Protein AF-A0A180F9V6-F1 (afdb_monomer_lite)

Foldseek 3Di:
DPPDPPDPVVLVVLVVLLVVLVVVLVVLVVQLVVDDPPDPSNVVSVVVNVVSVVSNVVSVVVNCVSCVVVVVVVVVPDDPPD

Secondary structure (DSSP, 8-state):
-----PPPHHHHHHHHHHHHHHHHHHHHHHHHHHSPTTSHHHHHHHHHHHHHHHHHHHHHHHHHHHHHHHHHHHHT------

Sequence (82 aa):
MKASKGKSPKRSVVSITLFITFILLPLTGKMIQLVERGSDWEHVWVATHMLIGFVFTGFGIFHIIYNWSALKHYMKGKPKSE

Structure (mmCIF, N/CA/C/O backbone):
data_AF-A0A180F9V6-F1
#
_entry.id   AF-A0A180F9V6-F1
#
loop_
_atom_site.group_PDB
_atom_site.id
_atom_site.type_symbol
_atom_site.label_atom_id
_atom_site.label_alt_id
_atom_site.label_comp_id
_atom_site.label_asym_id
_atom_site.label_entity_id
_atom_site.label_seq_id
_atom_site.pdbx_PDB_ins_code
_atom_site.Cartn_x
_atom_site.Cartn_y
_atom_site.Cartn_z
_atom_site.occupancy
_atom_site.B_iso_or_equiv
_atom_site.auth_seq_id
_atom_site.auth_comp_id
_atom_site.auth_asym_id
_atom_site.auth_atom_id
_atom_site.pdbx_PDB_model_num
ATOM 1 N N . MET A 1 1 ? -34.205 3.950 27.253 1.00 37.34 1 MET A N 1
ATOM 2 C CA . MET A 1 1 ? -33.679 3.446 25.962 1.00 37.34 1 MET A CA 1
ATOM 3 C C . MET A 1 1 ? -32.155 3.491 25.988 1.00 37.34 1 MET A C 1
ATOM 5 O O . MET A 1 1 ? -31.598 4.573 26.105 1.00 37.34 1 MET A O 1
ATOM 9 N N . LYS A 1 2 ? -31.464 2.341 25.945 1.00 36.28 2 LYS A N 1
ATOM 10 C CA . LYS A 1 2 ? -29.998 2.301 25.784 1.00 36.28 2 LYS A CA 1
ATOM 11 C C . LYS A 1 2 ? -29.679 2.699 24.343 1.00 36.28 2 LYS A C 1
ATOM 13 O O . LYS A 1 2 ? -30.006 1.952 23.427 1.00 36.28 2 LYS A O 1
ATOM 18 N N . ALA A 1 3 ? -29.076 3.868 24.143 1.00 42.97 3 ALA A N 1
ATOM 19 C CA . ALA A 1 3 ? -28.581 4.268 22.835 1.00 42.97 3 ALA A CA 1
ATOM 20 C C . ALA A 1 3 ? -27.559 3.227 22.350 1.00 42.97 3 ALA A C 1
ATOM 22 O O . ALA A 1 3 ? -26.538 2.989 23.000 1.00 42.97 3 ALA A O 1
ATOM 23 N N . SER A 1 4 ? -27.862 2.585 21.224 1.00 47.06 4 SER A N 1
ATOM 24 C CA . SER A 1 4 ? -26.899 1.803 20.454 1.00 47.06 4 SER A CA 1
ATOM 25 C C . SER A 1 4 ? -25.691 2.701 20.169 1.00 47.06 4 SER A C 1
ATOM 27 O O . SER A 1 4 ? -25.810 3.699 19.458 1.00 47.06 4 SER A O 1
ATOM 29 N N . LYS A 1 5 ? -24.530 2.399 20.765 1.00 49.72 5 LYS A N 1
ATOM 30 C CA . LYS A 1 5 ? -23.262 3.055 20.416 1.00 49.72 5 LYS A CA 1
ATOM 31 C C . LYS A 1 5 ? -22.888 2.607 19.002 1.00 49.72 5 LYS A C 1
ATOM 33 O O . LYS A 1 5 ? -22.157 1.631 18.834 1.00 49.72 5 LYS A O 1
ATOM 38 N N . GLY A 1 6 ? -23.409 3.302 17.992 1.00 56.66 6 GLY A N 1
ATOM 39 C CA . GLY A 1 6 ? -22.987 3.133 16.606 1.00 56.66 6 GLY A CA 1
ATOM 40 C C . GLY A 1 6 ? -21.463 3.233 16.509 1.00 56.66 6 GLY A C 1
ATOM 41 O O . GLY A 1 6 ? -20.845 4.091 17.147 1.00 56.66 6 GLY A O 1
ATOM 42 N N . LYS A 1 7 ? -20.836 2.318 15.760 1.00 58.12 7 LYS A N 1
ATOM 43 C CA . LYS A 1 7 ? -19.388 2.350 15.505 1.00 58.12 7 LYS A CA 1
ATOM 44 C C . LYS A 1 7 ? -19.030 3.729 14.948 1.00 58.12 7 LYS A C 1
ATOM 46 O O . LYS A 1 7 ? -19.705 4.214 14.044 1.00 58.12 7 LYS A O 1
ATOM 51 N N . SER A 1 8 ? -17.993 4.373 15.488 1.00 68.88 8 SER A N 1
ATOM 52 C CA . SER A 1 8 ? -17.634 5.712 15.025 1.00 68.88 8 SER A CA 1
ATOM 53 C C . SER A 1 8 ? -17.246 5.660 13.540 1.00 68.88 8 SER A C 1
ATOM 55 O O . SER A 1 8 ? -16.456 4.793 13.154 1.00 68.88 8 SER A O 1
ATOM 57 N N . PRO A 1 9 ? -17.746 6.582 12.699 1.00 77.44 9 PRO A N 1
ATOM 58 C CA . PRO A 1 9 ? -17.469 6.570 11.260 1.00 77.44 9 PRO A CA 1
ATOM 59 C C . PRO A 1 9 ? -15.961 6.606 10.967 1.00 77.44 9 PRO A C 1
ATOM 61 O O . PRO A 1 9 ? -15.492 5.959 10.037 1.00 77.44 9 PRO A O 1
ATOM 64 N N . LYS A 1 10 ? -15.176 7.245 11.848 1.00 80.50 10 LYS A N 1
ATOM 65 C CA . LYS A 1 10 ? -13.705 7.280 11.806 1.00 80.50 10 LYS A CA 1
ATOM 66 C C . LYS A 1 10 ? -13.065 5.882 11.825 1.00 80.50 10 LYS A C 1
ATOM 68 O O . LYS A 1 10 ? -12.122 5.636 11.082 1.00 80.50 10 LYS A O 1
ATOM 73 N N . ARG A 1 11 ? -13.578 4.951 12.640 1.00 85.00 11 ARG A N 1
ATOM 74 C CA . ARG A 1 11 ? -13.058 3.570 12.726 1.00 85.00 11 ARG A CA 1
ATOM 75 C C . ARG A 1 11 ? -13.348 2.770 11.462 1.00 85.00 11 ARG A C 1
ATOM 77 O O . ARG A 1 11 ? -12.491 2.009 11.013 1.00 85.00 11 ARG A O 1
ATOM 84 N N . SER A 1 12 ? -14.541 2.952 10.898 1.00 87.94 12 SER A N 1
ATOM 85 C CA . SER A 1 12 ? -14.944 2.295 9.654 1.00 87.94 12 SER A CA 1
ATOM 86 C C . SER A 1 12 ? -14.100 2.785 8.482 1.00 87.94 12 SER A C 1
ATOM 88 O O . SER A 1 12 ? -13.550 1.956 7.767 1.00 87.94 12 SER A O 1
ATOM 90 N N . VAL A 1 13 ? -13.908 4.103 8.347 1.00 91.81 13 VAL A N 1
ATOM 91 C CA . VAL A 1 13 ? -13.057 4.690 7.298 1.00 91.81 13 VAL A CA 1
ATOM 92 C C . VAL A 1 13 ? -11.634 4.142 7.379 1.00 91.81 13 VAL A C 1
ATOM 94 O O . VAL A 1 13 ? -11.140 3.625 6.387 1.00 91.81 13 VAL A O 1
ATOM 97 N N . VAL A 1 14 ? -11.005 4.152 8.562 1.00 93.00 14 VAL A N 1
ATOM 98 C CA . VAL A 1 14 ? -9.641 3.614 8.721 1.00 93.00 14 VAL A CA 1
ATOM 99 C C . VAL A 1 14 ? -9.548 2.141 8.314 1.00 93.00 14 VAL A C 1
ATOM 101 O O . VAL A 1 14 ? -8.593 1.743 7.652 1.00 93.00 14 VAL A O 1
ATOM 104 N N . SER A 1 15 ? -10.543 1.333 8.679 1.00 92.88 15 SER A N 1
ATOM 105 C CA . SER A 1 15 ? -10.546 -0.101 8.366 1.00 92.88 15 SER A CA 1
ATOM 106 C C . SER A 1 15 ? -10.775 -0.370 6.874 1.00 92.88 15 SER A C 1
ATOM 108 O O . SER A 1 15 ? -10.134 -1.252 6.312 1.00 92.88 15 SER A O 1
ATOM 110 N N . ILE A 1 16 ? -11.644 0.408 6.220 1.00 94.94 16 ILE A N 1
ATOM 111 C CA . ILE A 1 16 ? -11.886 0.315 4.773 1.00 94.94 16 ILE A CA 1
ATOM 112 C C . ILE A 1 16 ? -10.641 0.758 3.999 1.00 94.94 16 ILE A C 1
ATOM 114 O O . ILE A 1 16 ? -10.214 0.051 3.090 1.00 94.94 16 ILE A O 1
ATOM 118 N N . THR A 1 17 ? -10.018 1.876 4.389 1.00 95.44 17 THR A N 1
ATOM 119 C CA . THR A 1 17 ? -8.768 2.345 3.777 1.00 95.44 17 THR A CA 1
ATOM 120 C C . THR A 1 17 ? -7.682 1.280 3.872 1.00 95.44 17 THR A C 1
ATOM 122 O O . THR A 1 17 ? -7.036 0.991 2.866 1.00 95.44 17 THR A O 1
ATOM 125 N N . LEU A 1 18 ? -7.512 0.651 5.041 1.00 96.81 18 LEU A N 1
ATOM 126 C CA . LEU A 1 18 ? -6.570 -0.457 5.210 1.00 96.81 18 LEU A CA 1
ATOM 127 C C . LEU A 1 18 ? -6.882 -1.645 4.310 1.00 96.81 18 LEU A C 1
ATOM 129 O O . LEU A 1 18 ? -5.970 -2.189 3.702 1.00 96.81 18 LEU A O 1
ATOM 133 N N . PHE A 1 19 ? -8.148 -2.038 4.196 1.00 97.19 19 PHE A N 1
ATOM 134 C CA . PHE A 1 19 ? -8.535 -3.151 3.334 1.00 97.19 19 PHE A CA 1
ATOM 135 C C . PHE A 1 19 ? -8.220 -2.875 1.857 1.00 97.19 19 PHE A C 1
ATOM 137 O O . PHE A 1 19 ? -7.644 -3.721 1.177 1.00 97.19 19 PHE A O 1
ATOM 144 N N . ILE A 1 20 ? -8.531 -1.672 1.370 1.00 97.25 20 ILE A N 1
ATOM 145 C CA . ILE A 1 20 ? -8.237 -1.272 -0.012 1.00 97.25 20 ILE A CA 1
ATOM 146 C C . ILE A 1 20 ? -6.723 -1.250 -0.247 1.00 97.25 20 ILE A C 1
ATOM 148 O O . ILE A 1 20 ? -6.227 -1.859 -1.192 1.00 97.25 20 ILE A O 1
ATOM 152 N N . THR A 1 21 ? -5.973 -0.578 0.627 1.00 97.62 21 THR A N 1
ATOM 153 C CA . THR A 1 21 ? -4.514 -0.458 0.485 1.00 97.62 21 THR A CA 1
ATOM 154 C C . THR A 1 21 ? -3.796 -1.802 0.646 1.00 97.62 21 THR A C 1
ATOM 156 O O . THR A 1 21 ? -2.824 -2.050 -0.065 1.00 97.62 21 THR A O 1
ATOM 159 N N . PHE A 1 22 ? -4.322 -2.718 1.466 1.00 97.38 22 PHE A N 1
ATOM 160 C CA . PHE A 1 22 ? -3.846 -4.101 1.566 1.00 97.38 22 PHE A CA 1
ATOM 161 C C . PHE A 1 22 ? -3.945 -4.861 0.240 1.00 97.38 22 PHE A C 1
ATOM 163 O O . PHE A 1 22 ? -3.048 -5.632 -0.078 1.00 97.38 22 PHE A O 1
ATOM 170 N N 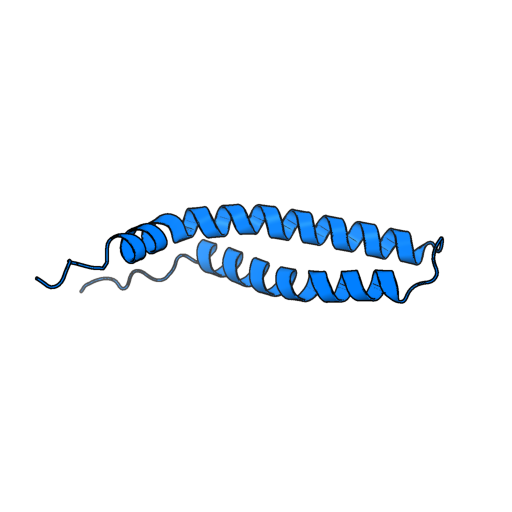. ILE A 1 23 ? -5.008 -4.641 -0.540 1.00 98.12 23 ILE A N 1
ATOM 171 C CA . ILE A 1 23 ? -5.185 -5.263 -1.862 1.00 98.12 23 ILE A CA 1
ATOM 172 C C . ILE A 1 23 ? -4.306 -4.575 -2.915 1.00 98.12 23 ILE A C 1
ATOM 174 O O . ILE A 1 23 ? -3.720 -5.240 -3.767 1.00 98.12 23 ILE A O 1
ATOM 178 N N . LEU A 1 24 ? -4.179 -3.248 -2.865 1.00 97.62 24 LEU A N 1
ATOM 179 C CA . LEU A 1 24 ? -3.395 -2.496 -3.850 1.00 97.62 24 LEU A CA 1
ATOM 180 C C . LEU A 1 24 ? -1.882 -2.731 -3.735 1.00 97.62 24 LEU A C 1
ATOM 182 O O . LEU A 1 24 ? -1.183 -2.685 -4.748 1.00 97.62 24 LEU A O 1
ATOM 186 N N . LEU A 1 25 ? -1.363 -3.004 -2.537 1.00 98.25 25 LEU A N 1
ATOM 187 C CA . LEU A 1 25 ? 0.056 -3.306 -2.325 1.00 98.25 25 LEU A CA 1
ATOM 188 C C . LEU A 1 25 ? 0.561 -4.496 -3.163 1.00 98.25 25 LEU A C 1
ATOM 190 O O . LEU A 1 25 ? 1.486 -4.300 -3.950 1.00 98.25 25 LEU A O 1
ATOM 194 N N . PRO A 1 26 ? -0.014 -5.710 -3.080 1.00 98.25 26 PRO A N 1
ATOM 195 C CA . PRO A 1 26 ? 0.432 -6.830 -3.899 1.00 98.25 26 PRO A CA 1
ATOM 196 C C . PRO A 1 26 ? 0.184 -6.599 -5.393 1.00 98.25 26 PRO A C 1
ATOM 198 O O . PRO A 1 26 ? 1.003 -7.031 -6.198 1.00 98.25 26 PRO A O 1
ATOM 201 N N . LEU A 1 27 ? -0.885 -5.889 -5.779 1.00 98.06 27 LEU A N 1
ATOM 202 C CA . LEU A 1 27 ? -1.136 -5.555 -7.186 1.00 98.06 27 LEU A CA 1
ATOM 203 C C . LEU A 1 27 ? -0.031 -4.663 -7.758 1.00 98.06 27 LEU A C 1
ATOM 205 O O . LEU A 1 27 ? 0.561 -4.987 -8.783 1.00 98.06 27 LEU A O 1
ATOM 209 N N . THR A 1 28 ? 0.300 -3.575 -7.067 1.00 97.69 28 THR A N 1
ATOM 210 C CA . THR A 1 28 ? 1.381 -2.671 -7.487 1.00 97.69 28 THR A CA 1
ATOM 211 C C . THR A 1 28 ? 2.750 -3.345 -7.404 1.00 97.69 28 THR A C 1
ATOM 213 O O . THR A 1 28 ? 3.552 -3.192 -8.318 1.00 97.69 28 THR A O 1
ATOM 216 N N . GLY A 1 29 ? 2.989 -4.184 -6.392 1.00 97.69 29 GLY A N 1
ATOM 217 C CA . GLY A 1 29 ? 4.198 -5.008 -6.298 1.00 97.69 29 GLY A CA 1
ATOM 218 C C . GLY A 1 29 ? 4.342 -5.990 -7.465 1.00 97.69 29 GLY A C 1
ATOM 219 O O . GLY A 1 29 ? 5.444 -6.200 -7.967 1.00 97.69 29 GLY A O 1
ATOM 220 N N . LYS A 1 30 ? 3.230 -6.556 -7.949 1.00 97.94 30 LYS A N 1
ATOM 221 C CA . LYS A 1 30 ? 3.219 -7.386 -9.158 1.00 97.94 30 LYS A CA 1
ATOM 222 C C . LYS A 1 30 ? 3.471 -6.580 -10.423 1.00 97.94 30 LYS A C 1
ATOM 224 O O . LYS A 1 30 ? 4.230 -7.048 -11.261 1.00 97.94 30 LYS A O 1
ATOM 229 N N . MET A 1 31 ? 2.917 -5.375 -10.543 1.00 97.12 31 MET A N 1
ATOM 230 C CA . MET A 1 31 ? 3.202 -4.503 -11.687 1.00 97.12 31 MET A CA 1
ATOM 231 C C . MET A 1 31 ? 4.691 -4.167 -11.794 1.00 97.12 31 MET A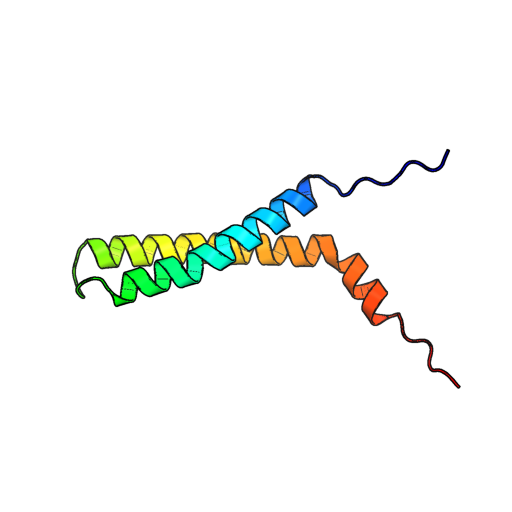 C 1
ATOM 233 O O . MET A 1 31 ? 5.237 -4.257 -12.887 1.00 97.12 31 MET A O 1
ATOM 237 N N . ILE A 1 32 ? 5.371 -3.897 -10.672 1.00 97.06 32 ILE A N 1
ATOM 238 C CA . ILE A 1 32 ? 6.831 -3.679 -10.646 1.00 97.06 32 ILE A CA 1
ATOM 239 C C . ILE A 1 32 ? 7.590 -4.888 -11.218 1.00 97.06 32 ILE A C 1
ATOM 241 O O . ILE A 1 32 ? 8.580 -4.715 -11.915 1.00 97.06 32 ILE A O 1
ATOM 245 N N . GLN A 1 33 ? 7.123 -6.115 -10.963 1.00 95.50 33 GLN A N 1
ATOM 246 C CA . GLN A 1 33 ? 7.757 -7.335 -11.487 1.00 95.50 33 GLN A CA 1
ATOM 247 C C . GLN A 1 33 ? 7.502 -7.570 -12.983 1.00 95.50 33 GLN A C 1
ATOM 249 O O . GLN A 1 33 ? 8.240 -8.333 -13.601 1.00 95.50 33 GLN A O 1
ATOM 254 N N . LEU A 1 34 ? 6.437 -6.991 -13.543 1.00 96.75 34 LEU A N 1
ATOM 255 C CA . LEU A 1 34 ? 6.024 -7.210 -14.933 1.00 96.75 34 LEU A CA 1
ATOM 256 C C . LEU A 1 34 ? 6.589 -6.168 -15.899 1.00 96.75 34 LEU A C 1
ATOM 258 O O . LEU A 1 34 ? 6.668 -6.438 -17.095 1.00 96.75 34 LEU A O 1
ATOM 262 N N . VAL A 1 35 ? 6.940 -4.980 -15.406 1.00 96.38 35 VAL A N 1
ATOM 263 C CA . VAL A 1 35 ? 7.525 -3.924 -16.237 1.00 96.38 35 VAL A CA 1
ATOM 264 C C . VAL A 1 35 ? 9.011 -4.157 -16.480 1.00 96.38 35 VAL A C 1
ATOM 266 O O . VAL A 1 35 ? 9.711 -4.771 -15.677 1.00 96.38 35 VAL A O 1
ATOM 269 N N . GLU A 1 36 ? 9.496 -3.651 -17.612 1.00 94.44 36 GLU A N 1
ATOM 270 C CA . GLU A 1 36 ? 10.908 -3.728 -17.964 1.00 94.44 36 GLU A CA 1
ATOM 271 C C . GLU A 1 36 ? 11.757 -2.908 -16.989 1.00 94.44 36 GLU A C 1
ATOM 273 O O . GLU A 1 36 ? 11.427 -1.765 -16.648 1.00 94.44 36 GLU A O 1
ATOM 278 N N . ARG A 1 37 ? 12.870 -3.502 -16.553 1.00 92.88 37 ARG A N 1
ATOM 279 C CA . ARG A 1 37 ? 13.765 -2.884 -15.581 1.00 92.88 37 ARG A CA 1
ATOM 280 C C . ARG A 1 37 ? 14.523 -1.715 -16.204 1.00 92.88 37 ARG A C 1
ATOM 282 O O . ARG A 1 37 ? 15.132 -1.862 -17.258 1.00 92.88 37 ARG A O 1
ATOM 289 N N . GLY A 1 38 ? 14.515 -0.572 -15.532 1.00 91.31 38 GLY A N 1
ATOM 290 C CA . GLY A 1 38 ? 15.061 0.698 -16.000 1.00 91.31 38 GLY A CA 1
ATOM 291 C C . GLY A 1 38 ? 14.070 1.552 -16.791 1.00 91.31 38 GLY A C 1
ATOM 292 O O . GLY A 1 38 ? 14.421 2.670 -17.158 1.00 91.31 38 GLY A O 1
ATOM 293 N N . SER A 1 39 ? 12.847 1.072 -17.040 1.00 94.69 39 SER A N 1
ATOM 294 C CA . SER A 1 39 ? 11.823 1.866 -17.726 1.00 94.69 39 SER A CA 1
ATOM 295 C C . SER A 1 39 ? 11.245 2.969 -16.830 1.00 94.69 39 SER A C 1
ATOM 297 O O . SER A 1 39 ? 11.218 2.864 -15.599 1.00 94.69 39 SER A O 1
ATOM 299 N N . ASP A 1 40 ? 10.699 4.021 -17.444 1.00 94.81 40 ASP A N 1
ATOM 300 C CA . ASP A 1 40 ? 9.970 5.073 -16.718 1.00 94.81 40 ASP A CA 1
ATOM 301 C C . ASP A 1 40 ? 8.779 4.497 -15.931 1.00 94.81 40 ASP A C 1
ATOM 303 O O . ASP A 1 40 ? 8.459 4.945 -14.828 1.00 94.81 40 ASP A O 1
ATOM 307 N N . TRP A 1 41 ? 8.158 3.437 -16.456 1.00 94.56 41 TRP A N 1
ATOM 308 C CA . TRP A 1 41 ? 7.046 2.748 -15.809 1.00 94.56 41 TRP A CA 1
ATOM 309 C C . TRP A 1 41 ? 7.451 2.038 -14.515 1.00 94.56 41 TRP A C 1
ATOM 311 O O . TRP A 1 41 ? 6.652 2.021 -13.577 1.00 94.56 41 TRP A O 1
ATOM 321 N N . GLU A 1 42 ? 8.672 1.500 -14.415 1.00 96.12 42 GLU A N 1
ATOM 322 C CA . GLU A 1 42 ? 9.183 0.941 -13.154 1.00 96.12 42 GLU A CA 1
ATOM 323 C C . GLU A 1 42 ? 9.204 2.009 -12.059 1.00 96.12 42 GLU A C 1
ATOM 325 O O . GLU A 1 42 ? 8.663 1.789 -10.975 1.00 96.12 42 GLU A O 1
ATOM 330 N N . HIS A 1 43 ? 9.736 3.196 -12.357 1.00 95.25 43 HIS A N 1
ATOM 331 C CA . HIS A 1 43 ? 9.818 4.298 -11.398 1.00 95.25 43 HIS A CA 1
ATOM 332 C C . HIS A 1 43 ? 8.431 4.745 -10.920 1.00 95.25 43 HIS A C 1
ATOM 334 O O . HIS A 1 43 ? 8.226 4.955 -9.722 1.00 95.25 43 HIS A O 1
ATOM 340 N N . VAL A 1 44 ? 7.457 4.827 -11.833 1.00 96.56 44 VAL A N 1
ATOM 341 C CA . VAL A 1 44 ? 6.064 5.170 -11.501 1.00 96.56 44 VAL A CA 1
ATOM 342 C C . VAL A 1 44 ? 5.431 4.114 -10.593 1.00 96.56 44 VAL A C 1
ATOM 344 O O . VAL A 1 44 ? 4.798 4.463 -9.589 1.00 96.56 44 VAL A O 1
ATOM 347 N N . TRP A 1 45 ? 5.601 2.826 -10.903 1.00 97.69 45 TRP A N 1
ATOM 348 C CA . TRP A 1 45 ? 5.030 1.749 -10.093 1.00 97.69 45 TRP A CA 1
ATOM 349 C C . TRP A 1 45 ? 5.698 1.630 -8.727 1.00 97.69 45 TRP A C 1
ATOM 351 O O . TRP A 1 45 ? 4.993 1.460 -7.731 1.00 97.69 45 TRP A O 1
ATOM 361 N N . VAL A 1 46 ? 7.019 1.791 -8.655 1.00 97.62 46 VAL A N 1
ATOM 362 C CA . VAL A 1 46 ? 7.770 1.823 -7.393 1.00 97.62 46 VAL A CA 1
ATOM 363 C C . VAL A 1 46 ? 7.320 3.000 -6.530 1.00 97.62 46 VAL A C 1
ATOM 365 O O . VAL A 1 46 ? 6.970 2.796 -5.367 1.00 97.62 46 VAL A O 1
ATOM 368 N N . ALA A 1 47 ? 7.250 4.214 -7.085 1.00 97.81 47 ALA A N 1
ATOM 369 C CA . ALA A 1 47 ? 6.792 5.393 -6.349 1.00 97.81 47 ALA A CA 1
ATOM 370 C C . ALA A 1 47 ? 5.357 5.216 -5.827 1.00 97.81 47 ALA A C 1
ATOM 372 O O . ALA A 1 47 ? 5.068 5.505 -4.663 1.00 97.81 47 ALA A O 1
ATOM 373 N N . THR A 1 48 ? 4.471 4.669 -6.664 1.00 97.88 48 THR A N 1
ATOM 374 C CA . THR A 1 48 ? 3.081 4.373 -6.296 1.00 97.88 48 THR A CA 1
ATOM 375 C C . THR A 1 48 ? 3.006 3.328 -5.181 1.00 97.88 48 THR A C 1
ATOM 377 O O . THR A 1 48 ? 2.302 3.534 -4.193 1.00 97.88 48 THR A O 1
ATOM 380 N N . HIS A 1 49 ? 3.757 2.230 -5.290 1.00 98.31 49 HIS A N 1
ATOM 381 C CA . HIS A 1 49 ? 3.800 1.177 -4.275 1.00 98.31 49 HIS A CA 1
ATOM 382 C C . HIS A 1 49 ? 4.302 1.712 -2.929 1.00 98.31 49 HIS A C 1
ATOM 384 O O . HIS A 1 49 ? 3.692 1.453 -1.890 1.00 98.31 49 HIS A O 1
ATOM 390 N N . MET A 1 50 ? 5.364 2.522 -2.950 1.00 98.25 50 MET A N 1
ATOM 391 C CA . MET A 1 50 ? 5.919 3.159 -1.755 1.00 98.25 50 MET A CA 1
ATOM 392 C C . MET A 1 50 ? 4.916 4.112 -1.098 1.00 98.25 50 MET A C 1
ATOM 394 O O . MET A 1 50 ? 4.737 4.066 0.121 1.00 98.25 50 MET A O 1
ATOM 398 N N . LEU A 1 51 ? 4.210 4.932 -1.884 1.00 98.25 51 LEU A N 1
ATOM 399 C CA . LEU A 1 51 ? 3.191 5.844 -1.360 1.00 98.25 51 LEU A CA 1
ATOM 400 C C . LEU A 1 51 ? 2.018 5.082 -0.728 1.00 98.25 51 LEU A C 1
ATOM 402 O O . LEU A 1 51 ? 1.590 5.413 0.380 1.00 98.25 51 LEU A O 1
ATOM 406 N N . ILE A 1 52 ? 1.525 4.031 -1.390 1.00 98.12 52 ILE A N 1
ATOM 407 C CA . ILE A 1 52 ? 0.461 3.174 -0.847 1.00 98.12 52 ILE A CA 1
ATOM 408 C C . ILE A 1 52 ? 0.936 2.490 0.439 1.00 98.12 52 ILE A C 1
ATOM 410 O O . ILE A 1 52 ? 0.182 2.448 1.411 1.00 98.12 52 ILE A O 1
ATOM 414 N N . GLY A 1 53 ? 2.180 2.008 0.486 1.00 98.19 53 GLY A N 1
ATOM 415 C CA . GLY A 1 53 ? 2.776 1.408 1.683 1.00 98.19 53 GLY A CA 1
ATOM 416 C C . GLY A 1 53 ? 2.886 2.387 2.850 1.00 98.19 53 GLY A C 1
ATOM 417 O O . GLY A 1 53 ? 2.581 2.030 3.992 1.00 98.19 53 GLY A O 1
ATOM 418 N N . PHE A 1 54 ? 3.239 3.642 2.573 1.00 98.25 54 PHE A N 1
ATOM 419 C CA . PHE A 1 54 ? 3.272 4.700 3.580 1.00 98.25 54 PHE A CA 1
ATOM 420 C C . PHE A 1 54 ? 1.875 4.983 4.151 1.00 98.25 54 PHE A C 1
ATOM 422 O O . PHE A 1 54 ? 1.692 5.001 5.372 1.00 98.25 54 PHE A O 1
ATOM 429 N N . VAL A 1 55 ? 0.866 5.118 3.281 1.00 97.19 55 VAL A N 1
ATOM 430 C CA . VAL A 1 55 ? -0.536 5.294 3.694 1.00 97.19 55 VAL A CA 1
ATOM 431 C C . VAL A 1 55 ? -1.023 4.085 4.497 1.00 97.19 55 VAL A C 1
ATOM 433 O O . VAL A 1 55 ? -1.579 4.262 5.582 1.00 97.19 55 VAL A O 1
ATOM 436 N N . PHE A 1 56 ? -0.772 2.863 4.022 1.00 97.88 56 PHE A N 1
ATOM 437 C CA . PHE A 1 56 ? -1.134 1.627 4.721 1.00 97.88 56 PHE A CA 1
ATOM 438 C C . PHE A 1 56 ? -0.531 1.590 6.129 1.00 97.88 56 PHE A C 1
ATOM 440 O O . PHE A 1 56 ? -1.239 1.332 7.101 1.00 97.88 56 PHE A O 1
ATOM 447 N N . THR A 1 57 ? 0.752 1.927 6.260 1.00 98.00 57 THR A N 1
ATOM 448 C CA . THR A 1 57 ? 1.452 1.942 7.551 1.00 98.00 57 THR A CA 1
ATOM 449 C C . THR A 1 57 ? 0.842 2.967 8.508 1.00 98.00 57 THR A C 1
ATOM 451 O O . THR A 1 57 ? 0.515 2.628 9.648 1.00 98.00 57 THR A O 1
ATOM 454 N N . GLY A 1 58 ? 0.614 4.202 8.049 1.00 96.62 58 GLY A N 1
ATOM 455 C CA . GLY A 1 58 ? 0.016 5.258 8.872 1.00 96.62 58 GLY A CA 1
ATOM 456 C C . GLY A 1 58 ? -1.395 4.905 9.354 1.00 96.62 58 GLY A C 1
ATOM 457 O O . GLY A 1 58 ? -1.702 5.001 10.546 1.00 96.62 58 GLY A O 1
ATOM 458 N N . PHE A 1 59 ? -2.249 4.419 8.450 1.00 96.19 59 PHE A N 1
ATOM 459 C CA . PHE A 1 59 ? -3.590 3.951 8.809 1.00 96.19 59 PHE A CA 1
ATOM 460 C C . PHE A 1 59 ? -3.556 2.691 9.687 1.00 96.19 59 PHE A C 1
ATOM 462 O O . PHE A 1 59 ? -4.427 2.532 10.543 1.00 96.19 59 PHE A O 1
ATOM 469 N N . GLY A 1 60 ? -2.539 1.839 9.545 1.00 96.56 60 GLY A N 1
ATOM 470 C CA . GLY A 1 60 ? -2.301 0.659 10.380 1.00 96.56 60 GLY A CA 1
ATOM 471 C C . GLY A 1 60 ? -2.095 1.028 11.844 1.00 96.56 60 GLY A C 1
ATOM 472 O O . GLY A 1 60 ? -2.747 0.469 12.730 1.00 96.56 60 GLY A O 1
ATOM 473 N N . ILE A 1 61 ? -1.273 2.047 12.097 1.00 95.56 61 ILE A N 1
ATOM 474 C CA . ILE A 1 61 ? -1.061 2.591 13.443 1.00 95.56 61 ILE A CA 1
ATOM 475 C C . ILE A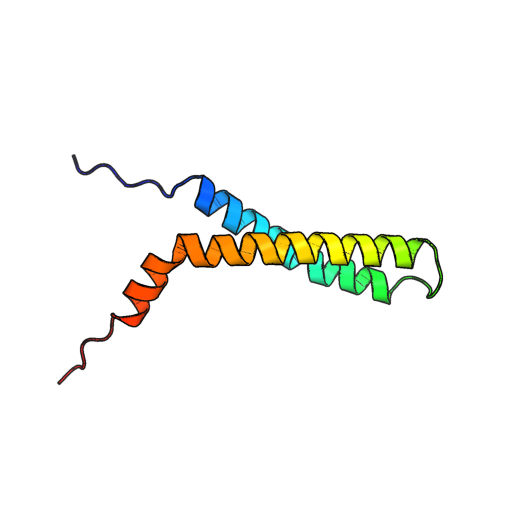 1 61 ? -2.386 3.107 14.021 1.00 95.56 61 ILE A C 1
ATOM 477 O O . ILE A 1 61 ? -2.773 2.720 15.128 1.00 95.56 61 ILE A O 1
ATOM 481 N N . PHE A 1 62 ? -3.134 3.920 13.266 1.00 92.94 62 PHE A N 1
ATOM 482 C CA . PHE A 1 62 ? -4.438 4.420 13.723 1.00 92.94 62 PHE A CA 1
ATOM 483 C C . PHE A 1 62 ? -5.448 3.299 13.973 1.00 92.94 62 PHE A C 1
ATOM 485 O O . PHE A 1 62 ? -6.214 3.364 14.937 1.00 92.94 62 PHE A O 1
ATOM 492 N N . HIS A 1 63 ? -5.438 2.249 13.154 1.00 92.94 63 HIS A N 1
ATOM 493 C CA . HIS A 1 63 ? -6.301 1.091 13.337 1.00 92.94 63 HIS A CA 1
ATOM 494 C C . HIS A 1 63 ? -6.014 0.374 14.653 1.00 92.94 63 HIS A C 1
ATOM 496 O O . HIS A 1 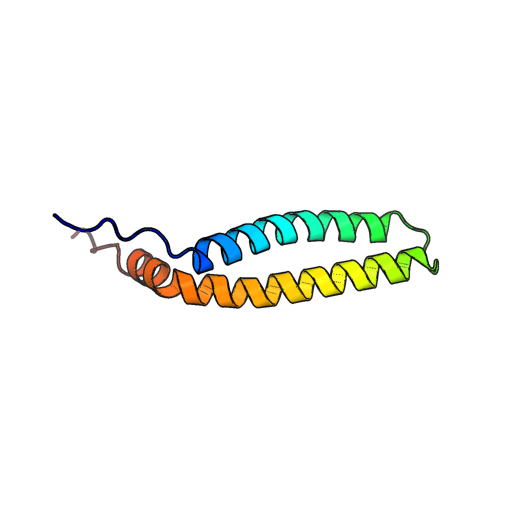63 ? -6.953 0.075 15.396 1.00 92.94 63 HIS A O 1
ATOM 502 N N . ILE A 1 64 ? -4.739 0.158 14.984 1.00 92.38 64 ILE A N 1
ATOM 503 C CA . ILE A 1 64 ? -4.343 -0.442 16.262 1.00 92.38 64 ILE A CA 1
ATOM 504 C C . ILE A 1 64 ? -4.789 0.456 17.419 1.00 92.38 64 ILE A C 1
ATOM 506 O O . ILE A 1 64 ? -5.463 -0.027 18.329 1.00 92.38 64 ILE A O 1
ATOM 510 N N . ILE A 1 65 ? -4.505 1.762 17.368 1.00 90.50 65 ILE A N 1
ATOM 511 C CA . ILE A 1 65 ? -4.880 2.714 18.429 1.00 90.50 65 ILE A CA 1
ATOM 512 C C . ILE A 1 65 ? -6.398 2.717 18.657 1.00 90.50 65 ILE A C 1
ATOM 514 O O . ILE A 1 65 ? -6.865 2.614 19.795 1.00 90.50 65 ILE A O 1
ATOM 518 N N . TYR A 1 66 ? -7.197 2.797 17.591 1.00 87.56 66 TYR A N 1
ATOM 519 C CA . TYR A 1 66 ? -8.653 2.880 17.710 1.00 87.56 66 TYR A CA 1
ATOM 520 C C . TYR A 1 66 ? -9.310 1.582 18.183 1.00 87.56 66 TYR A C 1
ATOM 522 O O . TYR A 1 66 ? -10.399 1.643 18.769 1.00 87.56 66 TYR A O 1
ATOM 530 N N . ASN A 1 67 ? -8.661 0.436 17.967 1.00 85.50 67 ASN A N 1
ATOM 531 C CA . ASN A 1 67 ? -9.148 -0.881 18.378 1.00 85.50 67 ASN A CA 1
ATOM 532 C C . ASN A 1 67 ? -8.413 -1.443 19.611 1.00 85.50 67 ASN A C 1
ATOM 534 O O . ASN A 1 67 ? -8.763 -2.518 20.099 1.00 85.50 67 ASN A O 1
ATOM 538 N N . TRP A 1 68 ? -7.472 -0.693 20.195 1.00 82.81 68 TRP A N 1
ATOM 539 C CA . TRP A 1 68 ? -6.648 -1.109 21.337 1.00 82.81 68 TRP A CA 1
ATOM 540 C C . TRP A 1 68 ? -7.469 -1.533 22.560 1.00 82.81 68 TRP A C 1
ATOM 542 O O . TRP A 1 68 ? -7.144 -2.501 23.246 1.00 82.81 68 TRP A O 1
ATOM 552 N N . SER A 1 69 ? -8.583 -0.842 22.824 1.00 76.19 69 SER A N 1
ATOM 553 C CA . SER A 1 69 ? -9.495 -1.215 23.912 1.00 76.19 69 SER A CA 1
ATOM 554 C C . SER A 1 69 ? -10.177 -2.564 23.674 1.00 76.19 69 SER A C 1
ATOM 556 O O . SER A 1 69 ? -10.425 -3.280 24.641 1.00 76.19 69 SER A O 1
ATOM 558 N N . ALA A 1 70 ? -10.486 -2.914 22.421 1.00 73.81 70 ALA A N 1
ATOM 559 C CA . ALA A 1 70 ? -11.033 -4.226 22.091 1.00 73.81 70 ALA A CA 1
ATOM 560 C C . ALA A 1 70 ? -9.958 -5.303 22.276 1.00 73.81 70 ALA A C 1
ATOM 562 O O . ALA A 1 70 ? -10.220 -6.316 22.917 1.00 73.81 70 ALA A O 1
ATOM 563 N N . LEU A 1 71 ? -8.727 -5.038 21.824 1.00 76.25 71 LEU A N 1
ATOM 564 C CA . LEU A 1 71 ? -7.592 -5.944 22.005 1.00 76.25 71 LEU A CA 1
ATOM 565 C C . LEU A 1 71 ? -7.335 -6.254 23.490 1.00 76.25 71 LEU A C 1
ATOM 567 O O . LEU A 1 71 ? -7.263 -7.420 23.868 1.00 76.25 71 LEU A O 1
ATOM 571 N N . LYS A 1 72 ? -7.296 -5.234 24.360 1.00 77.50 72 LYS A N 1
ATOM 572 C CA . LYS A 1 72 ? -7.149 -5.434 25.815 1.00 77.50 72 LYS A CA 1
ATOM 573 C C . LYS A 1 72 ? -8.283 -6.258 26.422 1.00 77.50 72 LYS A C 1
ATOM 575 O O . LYS A 1 72 ? -8.029 -7.050 27.325 1.00 77.50 72 LYS A O 1
ATOM 580 N N . HIS A 1 73 ? -9.520 -6.060 25.965 1.00 74.69 73 HIS A N 1
ATOM 581 C CA . HIS A 1 73 ? -10.663 -6.840 26.440 1.00 74.69 73 HIS A CA 1
ATOM 582 C C . HIS A 1 73 ? -10.532 -8.316 26.042 1.00 74.69 73 HIS A C 1
ATOM 584 O O . HIS A 1 73 ? -10.713 -9.188 26.885 1.00 74.69 73 HIS A O 1
ATOM 590 N N . TYR A 1 74 ? -10.139 -8.599 24.795 1.00 69.94 74 TYR A N 1
ATOM 591 C CA . TYR A 1 74 ? -9.846 -9.962 24.342 1.00 69.94 74 TYR A CA 1
ATOM 592 C C . TYR A 1 74 ? -8.699 -10.607 25.134 1.00 69.94 74 TYR A C 1
ATOM 594 O O . TYR A 1 74 ? -8.819 -11.753 25.556 1.00 69.94 74 TYR A O 1
ATOM 602 N N . MET A 1 75 ? -7.618 -9.871 25.405 1.00 74.81 75 MET A N 1
ATOM 603 C CA . MET A 1 75 ? -6.466 -10.393 26.155 1.00 74.81 75 MET A 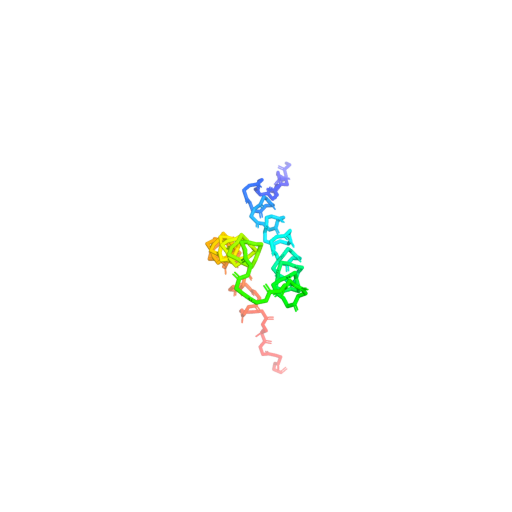CA 1
ATOM 604 C C . MET A 1 75 ? -6.768 -10.675 27.634 1.00 74.81 75 MET A C 1
ATOM 606 O O . MET A 1 75 ? -6.146 -11.552 28.225 1.00 74.81 75 MET A O 1
ATOM 610 N N . LYS A 1 76 ? -7.719 -9.958 28.245 1.00 75.06 76 LYS A N 1
ATOM 611 C CA . LYS A 1 76 ? -8.161 -10.198 29.632 1.00 75.06 76 LYS A CA 1
ATOM 612 C C . LYS A 1 76 ? -9.247 -11.282 29.748 1.00 75.06 76 LYS A C 1
ATOM 614 O O . LYS A 1 76 ? -9.683 -11.585 30.853 1.00 75.06 76 LYS A O 1
ATOM 619 N N . GLY A 1 77 ? -9.689 -11.857 28.627 1.00 62.53 77 GLY A N 1
ATOM 620 C CA . GLY A 1 77 ? -10.885 -12.697 28.511 1.00 62.53 77 GLY A CA 1
ATOM 621 C C . GLY A 1 77 ? -10.695 -14.210 28.651 1.00 62.53 77 GLY A C 1
ATOM 622 O O . GLY A 1 77 ? -11.462 -14.954 28.047 1.00 62.53 77 GLY A O 1
ATOM 623 N N . LYS A 1 78 ? -9.728 -14.694 29.436 1.00 56.44 78 LYS A N 1
ATOM 624 C CA . LYS A 1 78 ? -9.800 -16.060 29.979 1.00 56.44 78 LYS A CA 1
ATOM 625 C C . LYS A 1 78 ? -9.710 -15.998 31.503 1.00 56.44 78 LYS A C 1
ATOM 627 O O . LYS A 1 78 ? -8.594 -15.895 32.013 1.00 56.44 78 LYS A O 1
ATOM 632 N N . PRO A 1 79 ? -10.829 -16.058 32.253 1.00 57.03 79 PRO A N 1
ATOM 633 C CA . PRO A 1 79 ? -10.729 -16.581 33.607 1.00 57.03 79 PRO A CA 1
ATOM 634 C C . PRO A 1 79 ? -10.099 -17.974 33.495 1.00 57.03 79 PRO A C 1
ATOM 636 O O . PRO A 1 79 ? -10.489 -18.762 32.630 1.00 57.03 79 PRO A O 1
ATOM 639 N N . LYS A 1 80 ? -9.071 -18.247 34.305 1.00 56.38 80 LYS A N 1
ATOM 640 C CA . LYS A 1 80 ? -8.611 -19.621 34.513 1.00 56.38 80 LYS A CA 1
ATOM 641 C C . LYS A 1 80 ? -9.845 -20.403 34.969 1.00 56.38 80 LYS A C 1
ATOM 643 O O . LYS A 1 80 ? -10.408 -20.065 36.002 1.00 56.38 80 LYS A O 1
ATOM 648 N N . SER A 1 81 ? -10.313 -21.351 34.163 1.00 58.00 81 SER A N 1
ATOM 649 C CA . SER A 1 81 ? -11.205 -22.392 34.659 1.00 58.00 81 SER A CA 1
ATOM 650 C C . SER A 1 81 ? -10.382 -23.192 35.666 1.00 58.00 81 SER A C 1
ATOM 652 O O . SER A 1 81 ? -9.439 -23.874 35.255 1.00 58.00 81 SER A O 1
ATOM 654 N N . GLU A 1 82 ? -10.652 -22.966 36.951 1.00 48.25 82 GLU A N 1
ATOM 655 C CA . GLU A 1 82 ? -10.250 -23.850 38.050 1.00 48.25 82 GLU A CA 1
ATOM 656 C C . GLU A 1 82 ? -10.935 -25.213 37.922 1.00 48.25 82 GLU A C 1
ATOM 658 O O . GLU A 1 82 ? -12.089 -25.248 37.429 1.00 48.25 82 GLU A O 1
#

pLDDT: mean 85.6, std 17.0, range [36.28, 98.31]

Radius of gyration: 19.26 Å; chains: 1;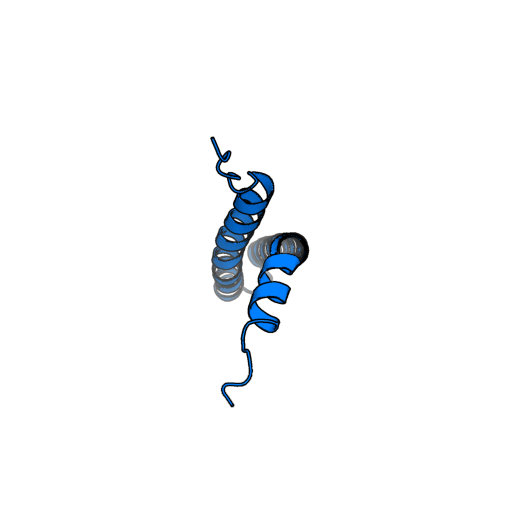 bounding box: 49×31×56 Å